Protein AF-A0A8X8CU84-F1 (afdb_monomer_lite)

Organism: Populus tomentosa (NCBI:txid118781)

Radius of gyration: 27.81 Å; chains: 1; bounding box: 82×47×59 Å

Sequence (126 aa):
MKGKLEPSESQKLIEEGKNLKEGLATLEEDLVKLTDELQMEAQCIPNMTLHMLRLEGKIVCSIEDSDQCLIGTAEIPVGGI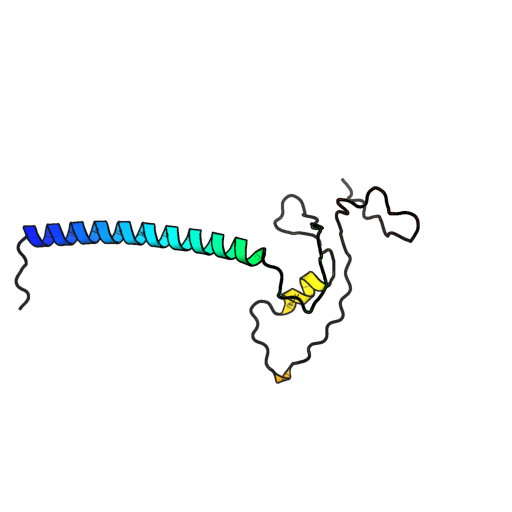HMDAILAESLQPLKYVAFSHCFRTEAGAADTATRYIIWLYSHAPN

InterPro domains:
  IPR002317 Serine-tRNA ligase, type1 [PTHR11778] (63-116)

pLDDT: mean 75.88, std 20.15, range [31.42, 96.94]

Secondary structure (DSSP, 8-state):
------HHHHHHHHHHHHHHHHHHHHHHHHHHHHHHHHHHHHHHSPP--SS--------PEEPTTSS-EE-SSTHHHHHTTTTT----GGGPSP------------TT-TTT--SS------PPP-

Foldseek 3Di:
DPDPPDPVVVVVVVVVVVVVVVVVVVVVVVVVVVVVVVVVVVVVDDDPDPPDDDDDDDWWADDPPDPDIDAQDPVVVVVCPQPVHDDDPVCPPDDDDDDDDHHGPPVPCVPPPDDDDDPDDDDDDD

Structure (mmCIF, N/CA/C/O backbone):
data_AF-A0A8X8CU84-F1
#
_entry.id   AF-A0A8X8CU84-F1
#
loop_
_atom_site.group_PDB
_atom_site.id
_atom_site.type_symbol
_atom_site.label_atom_id
_atom_site.label_alt_id
_atom_site.label_comp_id
_atom_site.label_asym_id
_atom_site.label_entity_id
_atom_site.label_seq_id
_atom_site.pdbx_PDB_ins_code
_atom_site.Cartn_x
_atom_site.Cartn_y
_atom_site.Cartn_z
_atom_site.occupancy
_atom_site.B_iso_or_equiv
_atom_site.auth_seq_id
_atom_site.auth_comp_id
_atom_site.auth_asym_id
_atom_site.auth_atom_id
_atom_site.pdbx_PDB_model_num
ATOM 1 N N . MET A 1 1 ? -45.843 -6.031 28.040 1.00 42.22 1 MET A N 1
ATOM 2 C CA . MET A 1 1 ? -45.932 -5.257 29.296 1.00 42.22 1 MET A CA 1
ATOM 3 C C . MET A 1 1 ? -44.626 -4.497 29.483 1.00 42.22 1 MET A C 1
ATOM 5 O O . MET A 1 1 ? -43.667 -5.077 29.964 1.00 42.22 1 MET A O 1
ATOM 9 N N . LYS A 1 2 ? -44.539 -3.242 29.024 1.00 46.50 2 LYS A N 1
ATOM 10 C CA . LYS A 1 2 ? -43.419 -2.360 29.382 1.00 46.50 2 LYS A CA 1
ATOM 11 C C . LYS A 1 2 ? -43.858 -1.603 30.630 1.00 46.50 2 LYS A C 1
ATOM 13 O O . LYS A 1 2 ? -44.641 -0.663 30.517 1.00 46.50 2 LYS A O 1
ATOM 18 N N . GLY A 1 3 ? -43.458 -2.082 31.807 1.00 54.84 3 GLY A N 1
ATOM 19 C CA . GLY A 1 3 ? -43.563 -1.274 33.019 1.00 54.84 3 GLY A CA 1
ATOM 20 C C . GLY A 1 3 ? -42.770 0.005 32.778 1.00 54.84 3 GLY A C 1
ATOM 21 O O . GLY A 1 3 ? -41.640 -0.069 32.297 1.00 54.84 3 GLY A O 1
ATOM 22 N N . LYS A 1 4 ? -43.383 1.173 32.991 1.00 58.41 4 LYS A N 1
ATOM 23 C CA . LYS A 1 4 ? -42.641 2.435 32.966 1.00 58.41 4 LYS A CA 1
ATOM 24 C C . LYS A 1 4 ? -41.597 2.329 34.078 1.00 58.41 4 LYS A C 1
ATOM 26 O O . LYS A 1 4 ? -41.986 2.236 35.236 1.00 58.41 4 LYS A O 1
ATOM 31 N N . LEU A 1 5 ? -40.320 2.246 33.703 1.00 61.66 5 LEU A N 1
ATOM 32 C CA . LEU A 1 5 ? -39.206 2.322 34.646 1.00 61.66 5 LEU A CA 1
ATOM 33 C C . LEU A 1 5 ? -39.359 3.597 35.475 1.00 61.66 5 LEU A C 1
ATOM 35 O O . LEU A 1 5 ? -39.779 4.631 34.944 1.00 61.66 5 LEU A O 1
ATOM 39 N N . GLU A 1 6 ? -39.023 3.515 36.759 1.00 70.00 6 GLU A N 1
ATOM 40 C CA . GLU A 1 6 ? -39.036 4.680 37.633 1.00 70.00 6 GLU A CA 1
ATOM 41 C C . GLU A 1 6 ? -38.159 5.792 37.017 1.00 70.00 6 GLU A C 1
ATOM 43 O O . GLU A 1 6 ? -37.102 5.499 36.436 1.00 70.00 6 GLU A O 1
ATOM 48 N N . PRO A 1 7 ? -38.555 7.077 37.107 1.00 70.88 7 PRO A N 1
ATOM 49 C CA . PRO A 1 7 ? -37.832 8.181 36.463 1.00 70.88 7 PRO A CA 1
ATOM 50 C C . PRO A 1 7 ? -36.348 8.240 36.861 1.00 70.88 7 PRO A C 1
ATOM 52 O O . PRO A 1 7 ? -35.498 8.612 36.056 1.00 70.88 7 PRO A O 1
ATOM 55 N N . SER A 1 8 ? -36.052 7.809 38.090 1.00 76.25 8 SER A N 1
ATOM 56 C CA . SER A 1 8 ? -34.713 7.675 38.676 1.00 76.25 8 SER A CA 1
ATOM 57 C C . SER A 1 8 ? -33.845 6.624 37.966 1.00 76.25 8 SER A C 1
ATOM 59 O O . SER A 1 8 ? -32.694 6.892 37.629 1.00 76.25 8 SER A O 1
ATOM 61 N N . GLU A 1 9 ? -34.390 5.439 37.683 1.00 78.31 9 GLU A N 1
ATOM 62 C CA . GLU A 1 9 ? -33.649 4.349 37.029 1.00 78.31 9 GLU A CA 1
ATOM 63 C C . GLU A 1 9 ? -33.384 4.667 35.557 1.00 78.31 9 GLU A C 1
ATOM 65 O O . GLU A 1 9 ? -32.310 4.380 35.032 1.00 78.31 9 GLU A O 1
ATOM 70 N N . SER A 1 10 ? -34.333 5.347 34.909 1.00 76.69 10 SER A N 1
ATOM 71 C CA . SER A 1 10 ? -34.168 5.820 33.533 1.00 76.69 10 SER A CA 1
ATOM 72 C C . SER A 1 10 ? -33.045 6.856 33.419 1.00 76.69 10 SER A C 1
ATOM 74 O O . SER A 1 10 ? -32.273 6.813 32.466 1.00 76.69 10 SER A O 1
ATOM 76 N N . GLN A 1 11 ? -32.916 7.766 34.391 1.00 81.12 11 GLN A N 1
ATOM 77 C CA . GLN A 1 11 ? -31.831 8.754 34.416 1.00 81.12 11 GLN A CA 1
ATOM 78 C C . GLN A 1 11 ? -30.457 8.103 34.606 1.00 81.12 11 GLN A C 1
ATOM 80 O O . GLN A 1 11 ? -29.533 8.454 33.876 1.00 81.12 11 GLN A O 1
ATOM 85 N N . LYS A 1 12 ? -30.342 7.110 35.500 1.00 86.06 12 LYS A N 1
ATOM 86 C CA . LYS A 1 12 ? -29.096 6.348 35.698 1.00 86.06 12 LYS A CA 1
ATOM 87 C C . LYS A 1 12 ? -28.650 5.630 34.425 1.00 86.06 12 LYS A C 1
ATOM 89 O O . LYS A 1 12 ? -27.505 5.770 34.018 1.00 86.06 12 LYS A O 1
ATOM 94 N N . LEU A 1 13 ? -29.569 4.936 33.750 1.00 85.81 13 LEU A N 1
ATOM 95 C CA . LEU A 1 13 ? -29.270 4.239 32.493 1.00 85.81 13 LEU A CA 1
ATOM 96 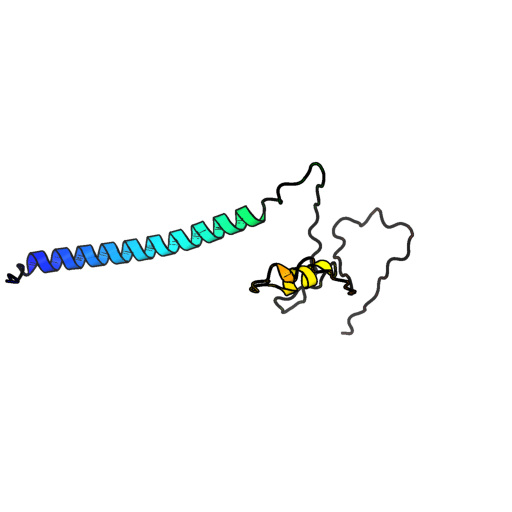C C . LEU A 1 13 ? -28.883 5.203 31.359 1.00 85.81 13 LEU A C 1
ATOM 98 O O . LEU A 1 13 ? -28.058 4.868 30.512 1.00 85.81 13 LEU A O 1
ATOM 102 N N . ILE A 1 14 ? -29.459 6.411 31.330 1.00 87.31 14 ILE A N 1
ATOM 103 C CA . ILE A 1 14 ? -29.078 7.453 30.364 1.00 87.31 14 ILE A CA 1
ATOM 104 C C . ILE A 1 14 ? -27.660 7.966 30.644 1.00 87.31 14 ILE A C 1
ATOM 106 O O . ILE A 1 14 ? -26.904 8.196 29.702 1.00 87.31 14 ILE A O 1
ATOM 110 N N . GLU A 1 15 ? -27.298 8.159 31.910 1.00 89.12 15 GLU A N 1
ATOM 111 C CA . GLU A 1 15 ? -25.960 8.600 32.313 1.00 89.12 15 GLU A CA 1
ATOM 112 C C . GLU A 1 15 ? -24.901 7.526 32.028 1.00 89.12 15 GLU A C 1
ATOM 114 O O . GLU A 1 15 ? -23.883 7.822 31.407 1.00 89.12 15 GLU A O 1
ATOM 119 N N . GLU A 1 16 ? -25.188 6.260 32.342 1.00 90.44 16 GLU A N 1
ATOM 120 C CA . GLU A 1 16 ? -24.347 5.121 31.955 1.00 90.44 16 GLU A CA 1
ATOM 121 C C . GLU A 1 16 ? -24.181 5.025 30.433 1.00 90.44 16 GLU A C 1
ATOM 123 O O . GLU A 1 16 ? -23.068 4.852 29.940 1.00 90.44 16 GLU A O 1
ATOM 128 N N . GLY A 1 17 ? -25.263 5.200 29.668 1.00 90.69 17 GLY A N 1
ATOM 129 C CA . GLY A 1 17 ? -25.213 5.198 28.205 1.00 90.69 17 GLY A CA 1
ATOM 130 C C . GLY A 1 17 ? -24.368 6.336 27.622 1.00 90.69 17 GLY A C 1
ATOM 131 O O . GLY A 1 17 ? -23.682 6.136 26.619 1.00 90.69 17 GLY A O 1
ATOM 132 N N . LYS A 1 18 ? -24.375 7.518 28.251 1.00 91.56 18 LYS A N 1
ATOM 133 C CA . LYS A 1 18 ? -23.493 8.633 27.869 1.00 91.56 18 LYS A CA 1
ATOM 134 C C . LYS A 1 18 ? -22.032 8.307 28.154 1.00 91.56 18 LYS A C 1
ATOM 136 O O . LYS A 1 18 ? -21.215 8.440 27.249 1.00 91.56 18 LYS A O 1
ATOM 141 N N . ASN A 1 19 ? -21.735 7.793 29.346 1.00 92.94 19 ASN A N 1
ATOM 142 C CA . ASN A 1 19 ? -20.377 7.408 29.729 1.00 92.94 19 ASN A CA 1
ATOM 143 C C . ASN A 1 19 ? -19.821 6.301 28.818 1.00 92.94 19 ASN A C 1
ATOM 145 O O . ASN A 1 19 ? -18.672 6.365 28.394 1.00 92.94 19 ASN A O 1
ATOM 149 N N . LEU A 1 20 ? -20.643 5.308 28.458 1.00 92.56 20 LEU A N 1
ATOM 150 C CA . LEU A 1 20 ? -20.257 4.256 27.513 1.00 92.56 20 LEU A CA 1
ATOM 151 C C . LEU A 1 20 ? -19.982 4.809 26.114 1.00 92.56 20 LEU A C 1
ATOM 153 O O . LEU A 1 20 ? -19.038 4.375 25.463 1.00 92.56 20 LEU A O 1
ATOM 157 N N . LYS A 1 21 ? -20.790 5.763 25.643 1.00 93.81 21 LYS A N 1
ATOM 158 C CA . LYS A 1 21 ? -20.585 6.394 24.337 1.00 93.81 21 LYS A CA 1
ATOM 159 C C . LYS A 1 21 ? -19.289 7.204 24.298 1.00 93.81 21 LYS A C 1
ATOM 161 O O . LYS A 1 21 ? -18.572 7.138 23.307 1.00 93.81 21 LYS A O 1
ATOM 166 N N . GLU A 1 22 ? -19.002 7.955 25.357 1.00 93.69 22 GLU A N 1
ATOM 167 C CA . GLU A 1 22 ? -17.742 8.690 25.493 1.00 93.69 22 GLU A CA 1
ATOM 168 C C . GLU A 1 22 ? -16.552 7.725 25.529 1.00 93.69 22 GLU A C 1
ATOM 170 O O . GLU A 1 22 ? -15.603 7.911 24.773 1.00 93.69 22 GLU A O 1
ATOM 175 N N . GLY A 1 23 ? -16.653 6.638 26.302 1.00 93.81 23 GLY A N 1
ATOM 176 C CA . GLY A 1 23 ? -15.632 5.589 26.348 1.00 93.81 23 GLY A CA 1
ATOM 177 C C . GLY A 1 23 ? -15.411 4.878 25.007 1.00 93.81 23 GLY A C 1
ATOM 178 O O . GLY A 1 23 ? -14.276 4.570 24.647 1.00 93.81 23 GLY A O 1
ATOM 179 N N . LEU A 1 24 ? -16.477 4.638 24.237 1.00 94.44 24 LEU A N 1
ATOM 180 C CA . LEU A 1 24 ? -16.372 4.076 22.888 1.00 94.44 24 LEU A CA 1
ATOM 181 C C . LEU A 1 24 ? -15.658 5.033 21.936 1.00 94.44 24 LEU A C 1
ATOM 183 O O . LEU A 1 24 ? -14.761 4.599 21.226 1.00 94.44 24 LEU A O 1
ATOM 187 N N . ALA A 1 25 ? -16.005 6.322 21.961 1.00 94.38 25 ALA A N 1
ATOM 188 C CA . ALA A 1 25 ? -15.356 7.318 21.114 1.00 94.38 25 ALA A CA 1
ATOM 189 C C . ALA A 1 25 ? -13.849 7.416 21.402 1.00 94.38 25 ALA A C 1
ATOM 191 O O . ALA A 1 25 ? -13.051 7.462 20.469 1.00 94.38 25 ALA A O 1
ATOM 192 N N . THR A 1 26 ? -13.450 7.378 22.679 1.00 95.81 26 THR A N 1
ATOM 193 C CA . THR A 1 26 ? -12.025 7.354 23.044 1.00 95.81 26 THR A CA 1
ATOM 194 C C . THR A 1 26 ? -11.335 6.079 22.569 1.00 95.81 26 THR A C 1
ATOM 196 O O . THR A 1 26 ? -10.229 6.139 22.045 1.00 95.81 26 THR A O 1
ATOM 199 N N . LEU A 1 27 ? -11.997 4.924 22.692 1.00 95.25 27 LEU A N 1
ATOM 200 C CA . LEU A 1 27 ? -11.415 3.646 22.288 1.00 95.25 27 LEU A CA 1
ATOM 201 C C . LEU A 1 27 ? -11.261 3.540 20.763 1.00 95.25 27 LEU A C 1
ATOM 203 O O . LEU A 1 27 ? -10.278 2.985 20.286 1.00 95.25 27 LEU A O 1
ATOM 207 N N . GLU A 1 28 ? -12.215 4.072 19.996 1.00 96.69 28 GLU A N 1
ATOM 208 C CA . GLU A 1 28 ? -12.130 4.148 18.534 1.00 96.69 28 GLU A CA 1
ATOM 209 C C . GLU A 1 28 ? -10.951 5.022 18.089 1.00 96.69 28 GLU A C 1
ATOM 211 O O . GLU A 1 28 ? -10.200 4.627 17.199 1.00 96.69 28 GLU A O 1
ATOM 216 N N . GLU A 1 29 ? -10.745 6.173 18.736 1.00 96.62 29 GLU A N 1
ATOM 217 C CA . GLU A 1 29 ? -9.605 7.049 18.452 1.00 96.62 29 GLU A CA 1
ATOM 218 C C . GLU A 1 29 ? -8.268 6.362 18.770 1.00 96.62 29 GLU A C 1
ATOM 220 O O . GLU A 1 29 ? -7.335 6.407 17.963 1.00 96.62 29 GLU A O 1
ATOM 225 N N . ASP A 1 30 ? -8.183 5.684 19.915 1.00 96.94 30 ASP A N 1
ATOM 226 C CA . ASP A 1 30 ? -6.985 4.947 20.319 1.00 96.94 30 ASP A CA 1
ATOM 227 C C . ASP A 1 30 ? -6.689 3.773 19.375 1.00 96.94 30 ASP A C 1
ATOM 229 O O . ASP A 1 30 ? -5.530 3.523 19.042 1.00 96.94 30 ASP A O 1
ATOM 233 N N . LEU A 1 31 ? -7.722 3.075 18.889 1.00 95.88 31 LEU A N 1
ATOM 234 C CA . LEU A 1 31 ? -7.559 2.001 17.908 1.00 95.88 31 LEU A CA 1
ATOM 235 C C . LEU A 1 31 ? -6.999 2.512 16.580 1.00 95.88 31 LEU A C 1
ATOM 237 O O . LEU A 1 31 ? -6.140 1.845 16.001 1.00 95.88 31 LEU A O 1
ATOM 241 N N . VAL A 1 32 ? -7.458 3.671 16.098 1.00 96.44 32 VAL A N 1
ATOM 242 C CA . VAL A 1 32 ? -6.931 4.281 14.865 1.00 96.44 32 VAL A CA 1
ATOM 243 C C . VAL A 1 32 ? -5.451 4.610 15.037 1.00 96.44 32 VAL A C 1
ATOM 245 O O . VAL A 1 32 ? -4.635 4.159 14.237 1.00 96.44 32 VAL A O 1
ATOM 248 N N . LYS A 1 33 ? -5.088 5.291 16.130 1.00 96.06 33 LYS A N 1
ATOM 249 C CA . LYS A 1 33 ? -3.690 5.637 16.430 1.00 96.06 33 LYS A CA 1
ATOM 250 C C . LYS A 1 33 ? -2.794 4.406 16.496 1.00 96.06 33 LYS A C 1
ATOM 252 O O . LYS A 1 33 ? -1.749 4.369 15.855 1.00 96.06 33 LYS A O 1
ATOM 257 N N . LEU A 1 34 ? -3.221 3.378 17.230 1.00 94.75 34 LEU A N 1
ATOM 258 C CA . LEU A 1 34 ? -2.432 2.159 17.386 1.00 94.75 34 LEU A CA 1
ATOM 259 C C . LEU A 1 34 ? -2.287 1.401 16.058 1.00 94.75 34 LEU A C 1
ATOM 261 O O . LEU A 1 34 ? -1.252 0.790 15.801 1.00 94.75 34 LEU A O 1
ATOM 265 N N . THR A 1 35 ? -3.314 1.443 15.207 1.00 94.75 35 THR A N 1
ATOM 266 C CA . THR A 1 35 ? -3.268 0.836 13.871 1.00 94.75 35 THR A CA 1
ATOM 267 C C . THR A 1 35 ? -2.280 1.570 12.968 1.00 94.75 35 THR A C 1
ATOM 269 O O . THR A 1 35 ? -1.497 0.915 12.281 1.00 94.75 35 THR A O 1
ATOM 272 N N . ASP A 1 36 ? -2.272 2.903 12.998 1.00 94.88 36 ASP A N 1
ATOM 273 C CA . ASP A 1 36 ? -1.335 3.717 12.222 1.00 94.88 36 ASP A CA 1
ATOM 274 C C . ASP A 1 36 ? 0.113 3.480 12.673 1.00 94.88 36 ASP A C 1
ATOM 276 O O . ASP A 1 36 ? 0.987 3.237 11.841 1.00 94.88 36 ASP A O 1
ATOM 280 N N . GLU A 1 37 ? 0.366 3.458 13.984 1.00 94.44 37 GLU A N 1
ATOM 281 C CA . GLU A 1 37 ? 1.685 3.146 14.550 1.00 94.44 37 GLU A CA 1
ATOM 282 C C . GLU A 1 37 ? 2.158 1.743 14.150 1.00 94.44 37 GLU A C 1
ATOM 284 O O . GLU A 1 37 ? 3.287 1.566 13.687 1.00 94.44 37 GLU A O 1
ATOM 289 N N . LEU A 1 38 ? 1.277 0.744 14.265 1.00 92.94 38 LEU A N 1
ATOM 290 C CA . LEU A 1 38 ? 1.582 -0.624 13.857 1.00 92.94 38 LEU A CA 1
ATOM 291 C C . LEU A 1 38 ? 1.903 -0.703 12.360 1.00 92.94 38 LEU A C 1
ATOM 293 O O . LEU A 1 38 ? 2.832 -1.408 11.969 1.00 92.94 38 LEU A O 1
ATOM 297 N N . GLN A 1 39 ? 1.156 0.019 11.524 1.00 91.31 39 GLN A N 1
ATOM 298 C CA . GLN A 1 39 ? 1.378 0.067 10.083 1.00 91.31 39 GLN A CA 1
ATOM 299 C C . GLN A 1 39 ? 2.710 0.746 9.737 1.00 91.31 39 GLN A C 1
ATOM 301 O O . GLN A 1 39 ? 3.426 0.262 8.859 1.00 91.31 39 GLN A O 1
ATOM 306 N N . MET A 1 40 ? 3.069 1.832 10.427 1.00 87.81 40 MET A N 1
ATOM 307 C CA . MET A 1 40 ? 4.359 2.504 10.248 1.00 87.81 40 MET A CA 1
ATOM 308 C C . MET A 1 40 ? 5.528 1.579 10.590 1.00 87.81 40 MET A C 1
ATOM 310 O O . MET A 1 40 ? 6.473 1.466 9.808 1.00 87.81 40 MET A O 1
ATOM 314 N N . GLU A 1 41 ? 5.450 0.868 11.714 1.00 86.69 41 GLU A N 1
ATOM 315 C CA . GLU A 1 41 ? 6.479 -0.100 12.101 1.00 86.69 41 GLU A CA 1
ATOM 316 C C . GLU A 1 41 ? 6.534 -1.286 11.131 1.00 86.69 41 GLU A C 1
ATOM 318 O O . GLU A 1 41 ? 7.617 -1.714 10.728 1.00 86.69 41 GLU A O 1
ATOM 323 N N . ALA A 1 42 ? 5.381 -1.780 10.670 1.00 84.94 42 ALA A N 1
ATOM 324 C CA . ALA A 1 42 ? 5.314 -2.862 9.692 1.00 84.94 42 ALA A CA 1
ATOM 325 C C . ALA A 1 42 ? 5.988 -2.500 8.356 1.00 84.94 42 ALA A C 1
ATOM 327 O O . ALA A 1 42 ? 6.630 -3.356 7.749 1.00 84.94 42 ALA A O 1
ATOM 328 N N . GLN A 1 43 ? 5.905 -1.241 7.910 1.00 80.06 43 GLN A N 1
ATOM 329 C CA . GLN A 1 43 ? 6.558 -0.765 6.680 1.00 80.06 43 GLN A CA 1
ATOM 330 C C . GLN A 1 43 ? 8.086 -0.693 6.781 1.00 80.06 43 GLN A C 1
ATOM 332 O O . GLN A 1 43 ? 8.774 -0.713 5.759 1.00 80.06 43 GLN A O 1
ATOM 337 N N . CYS A 1 44 ? 8.629 -0.638 7.997 1.00 81.44 44 CYS A N 1
ATOM 338 C CA . CYS A 1 44 ? 10.068 -0.691 8.238 1.00 81.44 44 CYS A CA 1
ATOM 339 C C . CYS A 1 44 ? 10.620 -2.124 8.192 1.00 81.44 44 CYS A C 1
ATOM 341 O O . CYS A 1 44 ? 11.836 -2.310 8.088 1.00 81.44 44 CYS A O 1
ATOM 343 N N . ILE A 1 45 ? 9.754 -3.142 8.274 1.00 84.50 45 ILE A N 1
ATOM 344 C CA . ILE A 1 45 ? 10.170 -4.543 8.261 1.00 84.50 45 ILE A CA 1
ATOM 345 C C . ILE A 1 45 ? 10.516 -4.945 6.820 1.00 84.50 45 ILE A C 1
ATOM 347 O O . ILE A 1 45 ? 9.643 -4.954 5.949 1.00 84.50 45 ILE A O 1
ATOM 351 N N . PRO A 1 46 ? 11.777 -5.313 6.531 1.00 80.88 46 PRO A N 1
ATOM 352 C CA . PRO A 1 46 ? 12.147 -5.776 5.204 1.00 80.88 46 PRO A CA 1
ATOM 353 C C . PRO A 1 46 ? 11.458 -7.108 4.897 1.00 80.88 46 PRO A C 1
ATOM 355 O O . PRO A 1 46 ? 11.251 -7.939 5.784 1.00 80.88 46 PRO A O 1
ATOM 358 N N . ASN A 1 47 ? 11.158 -7.345 3.619 1.00 79.50 47 ASN A N 1
ATOM 359 C CA . ASN A 1 47 ? 10.627 -8.633 3.185 1.00 79.50 4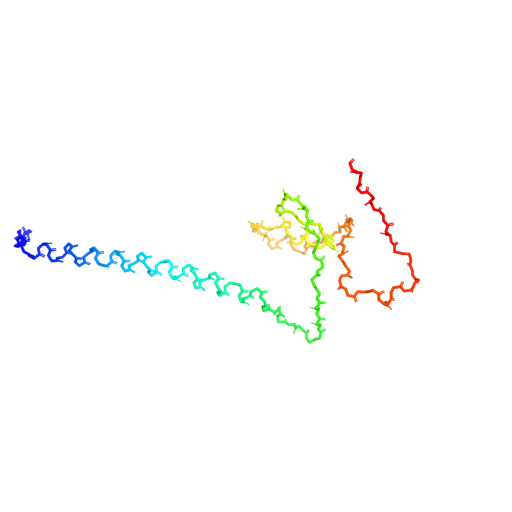7 ASN A CA 1
ATOM 360 C C . ASN A 1 47 ? 11.570 -9.778 3.606 1.00 79.50 47 ASN A C 1
ATOM 362 O O . ASN A 1 47 ? 12.796 -9.617 3.580 1.00 79.50 47 ASN A O 1
ATOM 366 N N . MET A 1 48 ? 11.006 -10.936 3.968 1.00 76.31 48 MET A N 1
ATOM 367 C CA . MET A 1 48 ? 11.779 -12.113 4.362 1.00 76.31 48 MET A CA 1
ATOM 368 C C . MET A 1 48 ? 12.638 -12.548 3.173 1.00 76.31 48 MET A C 1
ATOM 370 O O . MET A 1 48 ? 12.152 -13.091 2.182 1.00 76.31 48 MET A O 1
ATOM 374 N N . THR A 1 49 ? 13.924 -12.223 3.237 1.00 61.75 49 THR A N 1
ATOM 375 C CA . THR A 1 49 ? 14.850 -12.436 2.131 1.00 61.75 49 THR A CA 1
ATOM 376 C C . THR A 1 49 ? 15.162 -13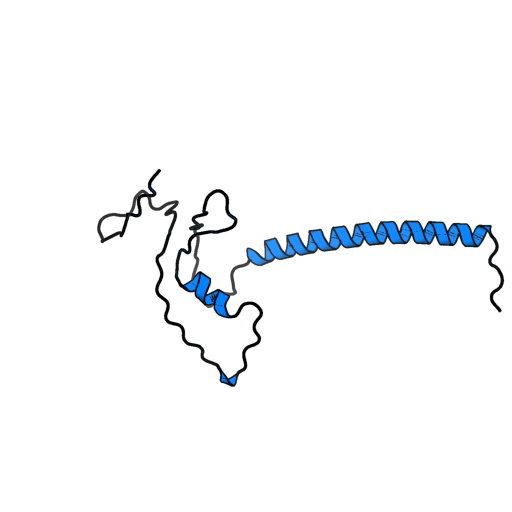.922 2.013 1.00 61.75 49 THR A C 1
ATOM 378 O O . THR A 1 49 ? 15.480 -14.588 2.999 1.00 61.75 49 THR A O 1
ATOM 381 N N . LEU A 1 50 ? 15.170 -14.435 0.781 1.00 45.50 50 LEU A N 1
ATOM 382 C CA . LEU A 1 50 ? 16.082 -15.526 0.450 1.00 45.50 50 LEU A CA 1
ATOM 383 C C . LEU A 1 50 ? 17.498 -15.006 0.752 1.00 45.50 50 LEU A C 1
ATOM 385 O O . LEU A 1 50 ? 17.809 -13.886 0.350 1.00 45.50 50 LEU A O 1
ATOM 389 N N . HIS A 1 51 ? 18.288 -15.764 1.524 1.00 37.00 51 HIS A N 1
ATOM 390 C CA . HIS A 1 51 ? 19.594 -15.366 2.069 1.00 37.00 51 HIS A CA 1
ATOM 391 C C . HIS A 1 51 ? 20.341 -14.351 1.180 1.00 37.00 51 HIS A C 1
ATOM 393 O O . HIS A 1 51 ? 20.711 -14.681 0.057 1.00 37.00 51 HIS A O 1
ATOM 399 N N . MET A 1 52 ? 20.645 -13.175 1.756 1.00 36.03 52 MET A N 1
ATOM 400 C CA . MET A 1 52 ? 21.661 -12.213 1.295 1.00 36.03 52 MET A CA 1
ATOM 401 C C . MET A 1 52 ? 21.195 -11.129 0.298 1.00 36.03 52 MET A C 1
ATOM 403 O O . MET A 1 52 ? 21.453 -11.227 -0.893 1.00 36.03 52 MET A O 1
ATOM 407 N N . LEU A 1 53 ? 20.620 -10.027 0.804 1.00 35.81 53 LEU A N 1
ATOM 408 C CA . LEU A 1 53 ? 20.713 -8.680 0.206 1.00 35.81 53 LEU A CA 1
ATOM 409 C C . LEU A 1 53 ? 20.350 -7.620 1.261 1.00 35.81 53 LEU A C 1
ATOM 411 O O . LEU A 1 53 ? 19.267 -7.657 1.837 1.00 35.81 53 LEU A O 1
ATOM 415 N N . ARG A 1 54 ? 21.266 -6.679 1.522 1.00 35.72 54 ARG A N 1
ATOM 416 C CA . ARG A 1 54 ? 21.033 -5.486 2.350 1.00 35.72 54 ARG A CA 1
ATOM 417 C C . ARG A 1 54 ? 21.074 -4.275 1.423 1.00 35.72 54 ARG A C 1
ATOM 419 O O . ARG A 1 54 ? 22.114 -4.011 0.827 1.00 35.72 54 ARG A O 1
ATOM 426 N N . LEU A 1 55 ? 19.952 -3.577 1.282 1.00 44.31 55 LEU A N 1
ATOM 427 C CA . LEU A 1 55 ? 19.872 -2.305 0.568 1.00 44.31 55 LEU A CA 1
ATOM 428 C C . LEU A 1 55 ? 19.638 -1.209 1.607 1.00 44.31 55 LEU A C 1
ATOM 430 O O . LEU A 1 55 ? 18.617 -1.211 2.285 1.00 44.31 55 LEU A O 1
ATOM 434 N N . GLU A 1 56 ? 20.599 -0.300 1.747 1.00 41.38 56 GLU A N 1
ATOM 435 C CA . GLU A 1 56 ? 20.444 0.930 2.523 1.00 41.38 56 GLU A CA 1
ATOM 436 C C . GLU A 1 56 ? 20.628 2.135 1.602 1.00 41.38 56 GLU A C 1
ATOM 438 O O . GLU A 1 56 ? 21.535 2.156 0.769 1.00 41.38 56 GLU A O 1
ATOM 443 N N . GLY A 1 57 ? 19.763 3.139 1.762 1.00 51.16 57 GLY A N 1
ATOM 444 C CA . GLY A 1 57 ? 19.873 4.429 1.086 1.00 51.16 57 GLY A CA 1
ATOM 445 C C . GLY A 1 57 ? 18.512 5.061 0.805 1.00 51.16 57 GLY A C 1
ATOM 446 O O . GLY A 1 57 ? 17.655 4.456 0.165 1.00 51.16 57 GLY A O 1
ATOM 447 N N . LYS A 1 58 ? 18.315 6.306 1.251 1.00 50.84 58 LYS A N 1
ATOM 448 C CA . LYS A 1 58 ? 17.163 7.135 0.868 1.00 50.84 58 LYS A CA 1
ATOM 449 C C . LYS A 1 58 ? 17.537 7.926 -0.387 1.00 50.84 58 LYS A C 1
ATOM 451 O O . LYS A 1 58 ? 18.434 8.759 -0.333 1.00 50.84 58 LYS A O 1
ATOM 456 N N . ILE A 1 59 ? 16.865 7.654 -1.509 1.00 60.41 59 ILE A N 1
ATOM 457 C CA . ILE A 1 59 ? 17.248 8.155 -2.850 1.00 60.41 59 ILE A CA 1
ATOM 458 C C . ILE A 1 59 ? 16.096 8.949 -3.518 1.00 60.41 59 ILE A C 1
ATOM 460 O O . ILE A 1 59 ? 16.017 9.054 -4.736 1.00 60.41 59 ILE A O 1
ATOM 464 N N . VAL A 1 60 ? 15.156 9.489 -2.737 1.00 71.50 60 VAL A N 1
ATOM 465 C CA . VAL A 1 60 ? 13.932 10.134 -3.259 1.00 71.50 60 VAL A CA 1
ATOM 466 C C . VAL A 1 60 ? 14.165 11.617 -3.570 1.00 71.50 60 VAL A C 1
ATOM 468 O O . VAL A 1 60 ? 14.624 12.352 -2.697 1.00 71.50 60 VAL A O 1
ATOM 471 N N . CYS A 1 61 ? 13.798 12.057 -4.780 1.00 74.69 61 CYS A N 1
ATOM 472 C CA . CYS A 1 61 ? 13.744 13.470 -5.178 1.00 74.69 61 CYS A CA 1
ATOM 473 C C . CYS A 1 61 ? 12.286 13.967 -5.150 1.00 74.69 61 CYS A C 1
ATOM 475 O O . CYS A 1 61 ? 11.477 13.480 -5.938 1.00 74.69 61 CYS A O 1
ATOM 477 N N . SER A 1 62 ? 11.944 14.929 -4.292 1.00 83.31 62 SER A N 1
ATOM 478 C CA . SER A 1 62 ? 10.596 15.527 -4.236 1.00 83.31 62 SER A CA 1
ATOM 479 C C . SER A 1 62 ? 10.483 16.767 -5.126 1.00 83.31 62 SER A C 1
ATOM 481 O O . SER A 1 62 ? 11.475 17.465 -5.330 1.00 83.31 62 SER A O 1
ATOM 483 N N . ILE A 1 63 ? 9.285 17.041 -5.645 1.00 82.69 63 ILE A N 1
ATOM 484 C CA . ILE A 1 63 ? 8.977 18.268 -6.391 1.00 82.69 63 ILE A CA 1
ATOM 485 C C . ILE A 1 63 ? 8.386 19.289 -5.413 1.00 82.69 63 ILE A C 1
ATOM 487 O O . ILE A 1 63 ? 7.424 18.981 -4.709 1.00 82.69 63 ILE A O 1
ATOM 491 N N . GLU A 1 64 ? 8.968 20.488 -5.368 1.00 83.38 64 GLU A N 1
ATOM 492 C CA . GLU A 1 64 ? 8.502 21.584 -4.510 1.00 83.38 64 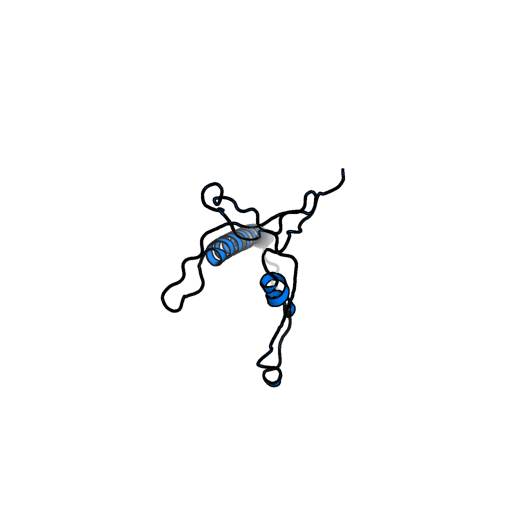GLU A CA 1
ATOM 493 C C . GLU A 1 64 ? 7.034 21.934 -4.805 1.00 83.38 64 GLU A C 1
ATOM 495 O O . GLU A 1 64 ? 6.583 21.855 -5.947 1.00 83.38 64 GLU A O 1
ATOM 500 N N . ASP A 1 65 ? 6.281 22.269 -3.755 1.00 83.94 65 ASP A N 1
ATOM 501 C CA . ASP A 1 65 ? 4.845 22.584 -3.811 1.00 83.94 65 ASP A CA 1
ATOM 502 C C . ASP A 1 65 ? 3.945 21.470 -4.387 1.00 83.94 65 ASP A C 1
ATOM 504 O O . ASP A 1 65 ? 2.854 21.733 -4.900 1.00 83.94 65 ASP A O 1
ATOM 508 N N . SER A 1 66 ? 4.364 20.203 -4.279 1.00 85.88 66 SER A N 1
ATOM 509 C CA . SER A 1 66 ? 3.539 19.056 -4.669 1.00 85.88 66 SER A CA 1
ATOM 510 C C . SER A 1 66 ? 3.761 17.821 -3.792 1.00 85.88 66 SER A C 1
ATOM 512 O O . SER A 1 66 ? 4.834 17.624 -3.226 1.00 85.88 66 SER A O 1
ATOM 514 N N . ASP A 1 67 ? 2.773 16.924 -3.776 1.00 86.75 67 ASP A N 1
ATOM 515 C CA . ASP A 1 67 ? 2.874 15.596 -3.150 1.00 86.75 67 ASP A CA 1
ATOM 516 C C . ASP A 1 67 ? 3.544 14.555 -4.074 1.00 86.75 67 ASP A C 1
ATOM 518 O O . ASP A 1 67 ? 3.349 13.347 -3.928 1.00 86.75 67 ASP A O 1
ATOM 522 N N . GLN A 1 68 ? 4.305 15.004 -5.078 1.00 83.62 68 GLN A N 1
ATOM 523 C CA . GLN A 1 68 ? 4.921 14.143 -6.086 1.00 83.62 68 GLN A CA 1
ATOM 524 C C . GLN A 1 68 ? 6.436 14.027 -5.902 1.00 83.62 68 GLN A C 1
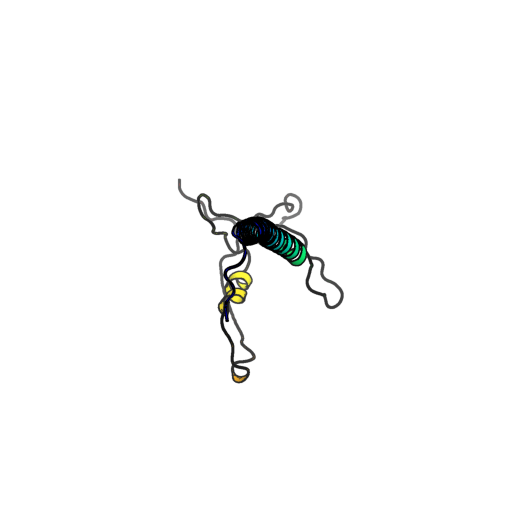ATOM 526 O O . GLN A 1 68 ? 7.132 14.956 -5.485 1.00 83.62 68 GLN A O 1
ATOM 531 N N . CYS A 1 69 ? 6.966 12.864 -6.276 1.00 85.94 69 CYS A N 1
ATOM 532 C CA . CYS A 1 69 ? 8.395 12.598 -6.317 1.00 85.94 69 CYS A CA 1
ATOM 533 C C . CYS A 1 69 ? 8.813 12.023 -7.674 1.00 85.94 69 CYS A C 1
ATOM 535 O O . CYS A 1 69 ? 8.045 11.346 -8.362 1.00 85.94 69 CYS A O 1
ATOM 537 N N . LEU A 1 70 ? 10.050 12.310 -8.074 1.00 85.81 70 LEU A N 1
ATOM 538 C CA . LEU A 1 70 ? 10.638 11.755 -9.283 1.00 85.81 70 LEU A CA 1
ATOM 539 C C . LEU A 1 70 ? 11.089 10.317 -9.030 1.00 85.81 70 LEU A C 1
ATOM 541 O O . LEU A 1 70 ? 11.685 9.993 -8.001 1.00 85.81 70 LEU A O 1
ATOM 545 N N . ILE A 1 71 ? 10.830 9.455 -10.007 1.00 84.06 71 ILE A N 1
ATOM 546 C CA . ILE A 1 71 ? 11.144 8.032 -9.914 1.00 84.06 71 ILE A CA 1
ATOM 547 C C . ILE A 1 71 ? 12.652 7.778 -10.071 1.00 84.06 71 ILE A C 1
ATOM 549 O O . ILE A 1 71 ? 13.307 8.299 -10.977 1.00 84.06 71 ILE A O 1
ATOM 553 N N . GLY A 1 72 ? 13.204 6.928 -9.202 1.00 82.50 72 GLY A N 1
ATOM 554 C CA . GLY A 1 72 ? 14.604 6.480 -9.270 1.00 82.50 72 GLY A CA 1
ATOM 555 C C . GLY A 1 72 ? 14.837 5.242 -10.148 1.00 82.50 72 GLY A C 1
ATOM 556 O O . GLY A 1 72 ? 15.986 4.834 -10.339 1.00 82.50 72 GLY A O 1
ATOM 557 N N . THR A 1 73 ? 13.756 4.628 -10.640 1.00 85.50 73 THR A N 1
ATOM 558 C CA . THR A 1 73 ? 13.719 3.470 -11.549 1.00 85.50 73 THR A CA 1
ATOM 559 C C . THR A 1 73 ? 12.316 3.330 -12.154 1.00 85.50 73 THR A C 1
ATOM 561 O O . THR A 1 73 ? 11.326 3.678 -11.505 1.00 85.50 73 THR A O 1
ATOM 564 N N . ALA A 1 74 ? 12.217 2.776 -13.366 1.00 88.12 74 ALA A N 1
ATOM 565 C CA . ALA A 1 74 ? 10.941 2.438 -14.005 1.00 88.12 74 ALA A CA 1
ATOM 566 C C . ALA A 1 74 ? 10.145 1.364 -13.234 1.00 88.12 74 ALA A C 1
ATOM 568 O O . ALA A 1 74 ? 8.949 1.208 -13.459 1.00 88.12 74 ALA A O 1
ATOM 569 N N . GLU A 1 75 ? 10.784 0.638 -12.313 1.00 87.94 75 GLU A N 1
ATOM 570 C CA . GLU A 1 75 ? 10.132 -0.362 -11.459 1.00 87.94 75 GLU A CA 1
ATOM 571 C C . GLU A 1 75 ? 9.038 0.241 -10.570 1.00 87.94 75 GLU A C 1
ATOM 573 O O . GLU A 1 75 ? 7.980 -0.363 -10.441 1.00 87.94 75 GLU A O 1
ATOM 578 N N . ILE A 1 76 ? 9.250 1.439 -10.009 1.00 88.25 76 ILE A N 1
ATOM 579 C CA . ILE A 1 76 ? 8.290 2.081 -9.095 1.00 88.25 76 ILE A CA 1
ATOM 580 C C . ILE A 1 76 ? 6.900 2.245 -9.740 1.00 88.25 76 ILE A C 1
ATOM 582 O O . ILE A 1 76 ? 5.929 1.731 -9.184 1.00 88.25 76 ILE A O 1
ATOM 586 N N . PRO A 1 77 ? 6.756 2.893 -10.915 1.00 88.56 77 PRO A N 1
ATOM 587 C CA . PRO A 1 77 ? 5.450 3.013 -11.557 1.00 88.56 77 PRO A CA 1
ATOM 588 C C . PRO A 1 77 ? 4.942 1.675 -12.102 1.00 88.56 77 PRO A C 1
ATOM 590 O O . PRO A 1 77 ? 3.740 1.435 -12.068 1.00 88.56 77 PRO A O 1
ATOM 593 N N . VAL A 1 78 ? 5.828 0.786 -12.573 1.00 90.00 78 VAL A N 1
ATOM 594 C CA . VAL A 1 78 ? 5.427 -0.539 -13.074 1.00 90.00 78 VAL A CA 1
ATOM 595 C C . VAL A 1 78 ? 4.820 -1.400 -11.965 1.00 90.00 78 VAL A C 1
ATOM 597 O O . VAL A 1 78 ? 3.808 -2.057 -12.199 1.00 90.00 78 VAL A O 1
ATOM 600 N N . GLY A 1 79 ? 5.382 -1.359 -10.755 1.00 86.31 79 GLY A N 1
ATOM 601 C CA . GLY A 1 79 ? 4.850 -2.059 -9.585 1.00 86.31 79 GLY A CA 1
ATOM 602 C C . GLY A 1 79 ? 3.454 -1.578 -9.178 1.00 86.31 79 GLY A C 1
ATOM 603 O O . GLY A 1 79 ? 2.672 -2.363 -8.651 1.00 86.31 79 GLY A O 1
ATOM 604 N N . GLY A 1 80 ? 3.114 -0.321 -9.479 1.00 88.00 80 GLY A N 1
ATOM 605 C CA . GLY A 1 80 ? 1.805 0.273 -9.200 1.00 88.00 80 GLY A CA 1
ATOM 606 C C . GLY A 1 80 ? 0.734 0.073 -10.280 1.00 88.00 80 GLY A C 1
ATOM 607 O O . GLY A 1 80 ? -0.411 0.438 -10.036 1.00 88.00 80 GLY A O 1
ATOM 608 N N . ILE A 1 81 ? 1.049 -0.501 -11.453 1.00 92.94 81 ILE A N 1
ATOM 609 C CA . ILE A 1 81 ? 0.108 -0.592 -12.599 1.00 92.94 81 ILE A CA 1
ATOM 610 C C . ILE A 1 81 ? -1.213 -1.288 -12.234 1.00 92.94 81 ILE A C 1
ATOM 612 O O . ILE A 1 81 ? -2.260 -0.929 -12.766 1.00 92.94 81 ILE A O 1
ATOM 616 N N . HIS A 1 82 ? -1.161 -2.278 -11.341 1.00 92.94 82 HIS A N 1
ATOM 617 C CA . HIS A 1 82 ? -2.320 -3.084 -10.932 1.00 92.94 82 HIS A CA 1
ATOM 618 C C . HIS A 1 82 ? -2.753 -2.819 -9.491 1.00 92.94 82 HIS A C 1
ATOM 620 O O . HIS A 1 82 ? -3.360 -3.690 -8.868 1.00 92.94 82 HIS A O 1
ATOM 626 N N . MET A 1 83 ? -2.422 -1.647 -8.942 1.00 92.62 83 MET A N 1
ATOM 627 C CA . MET A 1 83 ? -2.945 -1.230 -7.642 1.00 92.62 83 MET A CA 1
ATOM 628 C C . MET A 1 83 ? -4.481 -1.299 -7.670 1.00 92.62 83 MET A C 1
ATOM 630 O O . MET A 1 83 ? -5.107 -0.882 -8.642 1.00 92.62 83 MET A O 1
ATOM 634 N N . ASP A 1 84 ? -5.068 -1.903 -6.637 1.00 94.88 84 ASP A N 1
ATOM 635 C CA . ASP A 1 84 ? -6.515 -2.124 -6.483 1.00 94.88 84 ASP A CA 1
ATOM 636 C C . ASP A 1 84 ? -7.195 -3.003 -7.556 1.00 94.88 84 ASP A C 1
ATOM 638 O O . ASP A 1 84 ? -8.424 -3.102 -7.599 1.00 94.88 84 ASP A O 1
ATOM 642 N N . ALA A 1 85 ? -6.427 -3.701 -8.400 1.00 92.31 85 ALA A N 1
ATOM 643 C CA . ALA A 1 85 ? -6.960 -4.616 -9.408 1.00 92.31 85 ALA A CA 1
ATOM 644 C C . ALA A 1 85 ? -6.888 -6.090 -8.965 1.00 92.31 85 ALA A C 1
ATOM 646 O O . ALA A 1 85 ? -5.883 -6.557 -8.431 1.00 92.31 85 ALA A O 1
ATOM 647 N N . ILE A 1 86 ? -7.940 -6.865 -9.263 1.00 93.69 86 ILE A N 1
ATOM 648 C CA . ILE A 1 86 ? -7.940 -8.330 -9.113 1.00 93.69 86 ILE A CA 1
ATOM 649 C C . ILE A 1 86 ? -7.596 -8.956 -10.467 1.00 93.69 86 ILE A C 1
ATOM 651 O O . ILE A 1 86 ? -8.360 -8.847 -11.427 1.00 93.69 86 ILE A O 1
ATOM 655 N N . LEU A 1 87 ? -6.450 -9.632 -10.549 1.00 91.56 87 LEU A N 1
ATOM 656 C CA . LEU A 1 87 ? -5.981 -10.280 -11.773 1.00 91.56 87 LEU A CA 1
ATOM 657 C C . LEU A 1 87 ? -6.441 -11.739 -11.847 1.00 91.56 87 LEU A C 1
ATOM 659 O O . LEU A 1 87 ? -6.275 -12.506 -10.900 1.00 91.56 87 LEU A O 1
ATOM 663 N N . ALA A 1 88 ? -6.970 -12.145 -13.002 1.00 93.69 88 ALA A N 1
ATOM 664 C CA . ALA A 1 88 ? -7.282 -13.545 -13.269 1.00 93.69 88 ALA A CA 1
ATOM 665 C C . ALA A 1 88 ? -5.994 -14.369 -13.432 1.00 93.69 88 ALA A C 1
ATOM 667 O O . ALA A 1 88 ? -5.063 -13.943 -14.116 1.00 93.69 88 ALA A O 1
ATOM 668 N N . GLU A 1 89 ? -5.965 -15.583 -12.880 1.00 92.88 89 GLU A N 1
ATOM 669 C CA . GLU A 1 89 ? -4.803 -16.487 -12.940 1.00 92.88 89 GLU A CA 1
ATOM 670 C C . GLU A 1 89 ? -4.339 -16.756 -14.381 1.00 92.88 89 GLU A C 1
ATOM 672 O O . GLU A 1 89 ? -3.146 -16.757 -14.667 1.00 92.88 89 GLU A O 1
ATOM 677 N N . SER A 1 90 ? -5.285 -16.857 -15.322 1.00 94.00 90 SER A N 1
ATOM 678 C CA . SER A 1 90 ? -5.008 -17.051 -16.754 1.00 94.00 90 SER A CA 1
ATOM 679 C C . SER A 1 90 ? -4.161 -15.953 -17.415 1.00 94.00 90 SER A C 1
ATOM 681 O O . SER A 1 90 ? -3.628 -16.172 -18.499 1.00 94.00 90 SER A O 1
ATOM 683 N N . LEU A 1 91 ? -4.048 -14.771 -16.797 1.00 90.19 91 LEU A N 1
ATOM 684 C CA . LEU A 1 91 ? -3.245 -13.658 -17.314 1.00 90.19 91 LEU A CA 1
ATOM 685 C C . LEU A 1 91 ? -1.766 -13.757 -16.903 1.00 90.19 91 LEU A C 1
ATOM 687 O O . LEU A 1 91 ? -0.947 -12.966 -17.367 1.00 90.19 91 LEU A O 1
ATOM 691 N N . GLN A 1 92 ? -1.410 -14.700 -16.029 1.00 89.19 92 GLN A N 1
ATOM 692 C CA . GLN A 1 92 ? -0.054 -14.861 -15.514 1.00 89.19 92 GLN A CA 1
ATOM 693 C C . GLN A 1 92 ? 0.761 -15.834 -16.394 1.00 89.19 92 GLN A C 1
ATOM 695 O O . GLN A 1 92 ? 0.215 -16.828 -16.873 1.00 89.19 92 GLN A O 1
ATOM 700 N N . PRO A 1 93 ? 2.076 -15.607 -16.603 1.00 91.44 93 PRO A N 1
ATOM 701 C CA . PRO A 1 93 ? 2.889 -14.516 -16.065 1.00 91.44 93 PRO A CA 1
ATOM 702 C C . PRO A 1 93 ? 2.778 -13.223 -16.889 1.00 91.44 93 PRO A C 1
ATOM 704 O O . PRO A 1 93 ? 3.009 -13.221 -18.100 1.00 91.44 93 PRO A O 1
ATOM 707 N N . LEU A 1 94 ? 2.533 -12.100 -16.211 1.00 91.19 94 LEU A N 1
ATOM 708 C CA . LEU A 1 94 ? 2.631 -10.770 -16.813 1.00 91.19 94 LEU A CA 1
ATOM 709 C C . LEU A 1 94 ? 4.103 -10.367 -16.934 1.00 91.19 94 LEU A C 1
ATOM 711 O O . LEU A 1 94 ? 4.871 -10.482 -15.979 1.00 91.19 94 LEU A O 1
ATOM 715 N N . LYS A 1 95 ? 4.504 -9.895 -18.115 1.00 93.31 95 LYS A N 1
ATOM 716 C CA . LYS A 1 95 ? 5.877 -9.463 -18.395 1.00 93.31 95 LYS A CA 1
ATOM 717 C C . LYS A 1 95 ? 5.863 -8.017 -18.861 1.00 93.31 95 LYS A C 1
ATOM 719 O O . LYS A 1 95 ? 5.230 -7.705 -19.866 1.00 93.31 95 LYS A O 1
ATOM 724 N N . TYR A 1 96 ? 6.590 -7.167 -18.146 1.00 93.12 96 TYR A N 1
ATOM 725 C CA . TYR A 1 96 ? 6.700 -5.745 -18.442 1.00 93.12 96 TYR A CA 1
ATOM 726 C C . TYR A 1 96 ? 8.113 -5.393 -18.885 1.00 93.12 96 TYR A C 1
ATOM 728 O O . TYR A 1 96 ? 9.097 -5.870 -18.325 1.00 93.12 96 TYR A O 1
ATOM 736 N N . VAL A 1 97 ? 8.190 -4.528 -19.891 1.00 92.50 97 VAL A N 1
ATOM 737 C CA . VAL A 1 97 ? 9.406 -3.818 -20.279 1.00 92.50 97 VAL A CA 1
ATOM 738 C C . VAL A 1 97 ? 9.061 -2.342 -20.200 1.00 92.50 97 VAL A C 1
ATOM 740 O O . VAL A 1 97 ? 8.097 -1.902 -20.823 1.00 92.50 97 VAL A O 1
ATOM 743 N N . ALA A 1 98 ? 9.823 -1.594 -19.413 1.00 88.31 98 ALA A N 1
ATOM 744 C CA . ALA A 1 98 ? 9.597 -0.174 -19.207 1.00 88.31 98 ALA A CA 1
ATOM 745 C C . ALA A 1 98 ? 10.907 0.597 -19.352 1.00 88.31 98 ALA A C 1
ATOM 747 O O . ALA A 1 98 ? 11.983 0.098 -19.023 1.00 88.31 98 ALA A O 1
ATOM 748 N N . PHE A 1 99 ? 10.790 1.822 -19.852 1.00 92.50 99 PHE A N 1
ATOM 749 C CA . PHE A 1 99 ? 11.891 2.757 -20.012 1.00 92.50 99 PHE A CA 1
ATOM 750 C C . PHE A 1 99 ? 11.463 4.106 -19.439 1.00 92.50 99 PHE A C 1
ATOM 752 O O . PHE A 1 99 ? 10.389 4.607 -19.773 1.00 92.50 99 PHE A O 1
ATOM 759 N N . SER A 1 100 ? 12.288 4.683 -18.570 1.00 85.38 100 SER A N 1
ATOM 760 C CA . SER A 1 100 ? 12.038 5.987 -17.963 1.00 85.38 100 SER A CA 1
ATOM 761 C C . SER A 1 100 ? 13.344 6.721 -17.683 1.00 85.38 100 SER A C 1
ATOM 763 O O . SER A 1 100 ? 14.413 6.114 -17.610 1.00 85.38 100 SER A O 1
ATOM 765 N N . HIS A 1 101 ? 13.243 8.032 -17.472 1.00 88.75 101 HIS A N 1
ATOM 766 C CA . HIS A 1 101 ? 14.310 8.783 -16.818 1.00 88.75 101 HIS A CA 1
ATOM 767 C C . HIS A 1 101 ? 14.392 8.361 -15.342 1.00 88.75 101 HIS A C 1
ATOM 769 O O . HIS A 1 101 ? 13.365 8.050 -14.732 1.00 88.75 101 HIS A O 1
ATOM 775 N N . CYS A 1 102 ? 15.605 8.330 -14.788 1.00 85.25 102 CYS A N 1
ATOM 776 C CA . CYS A 1 102 ? 15.871 7.894 -13.418 1.00 85.25 102 CYS A CA 1
ATOM 777 C C . CYS A 1 102 ? 16.563 9.022 -12.652 1.00 85.25 102 CYS A C 1
ATOM 779 O O . CYS A 1 102 ? 17.676 9.408 -13.003 1.00 85.25 102 CYS A O 1
ATOM 781 N N . PHE A 1 103 ? 15.919 9.523 -11.601 1.00 82.75 103 PHE A N 1
ATOM 782 C CA . PHE A 1 103 ? 16.432 10.615 -10.776 1.00 82.75 103 PHE A CA 1
ATOM 783 C C . PHE A 1 103 ? 16.878 10.075 -9.415 1.00 82.75 103 PHE A C 1
ATOM 785 O O . PHE A 1 103 ? 16.134 9.346 -8.761 1.00 82.75 103 PHE A O 1
ATOM 792 N N . ARG A 1 104 ? 18.106 10.398 -8.994 1.00 80.38 104 ARG A N 1
ATOM 793 C CA . ARG A 1 104 ? 18.678 9.963 -7.713 1.00 80.38 104 ARG A CA 1
ATOM 794 C C . ARG A 1 104 ? 19.366 11.135 -7.025 1.00 80.38 104 ARG A C 1
ATOM 796 O O . ARG A 1 104 ? 20.096 11.872 -7.675 1.00 80.38 104 ARG A O 1
ATOM 803 N N . THR A 1 105 ? 19.161 11.285 -5.718 1.00 70.00 105 THR A N 1
ATOM 804 C CA . THR A 1 105 ? 19.761 12.371 -4.921 1.00 70.00 105 THR A CA 1
ATOM 805 C C . THR A 1 105 ? 21.238 12.150 -4.571 1.00 70.00 105 THR A C 1
ATOM 807 O O . THR A 1 105 ? 21.868 13.069 -4.063 1.00 70.00 105 THR A O 1
ATOM 810 N N . GLU A 1 106 ? 21.787 10.950 -4.815 1.00 67.00 106 GLU A N 1
ATOM 811 C CA . GLU A 1 106 ? 23.183 10.550 -4.528 1.00 67.00 106 GLU A CA 1
ATOM 812 C C . GLU A 1 106 ? 23.736 11.028 -3.168 1.00 67.00 106 GLU A C 1
ATOM 814 O O . GLU A 1 106 ? 24.924 11.318 -3.011 1.00 67.00 106 GLU A O 1
ATOM 819 N N . ALA A 1 107 ? 22.878 11.062 -2.143 1.00 57.34 107 ALA A N 1
ATOM 820 C CA . ALA A 1 107 ? 23.286 11.363 -0.779 1.00 57.34 107 ALA A CA 1
ATOM 821 C C . ALA A 1 107 ? 24.261 10.276 -0.279 1.00 57.34 107 ALA A C 1
ATOM 823 O O . ALA A 1 107 ? 23.846 9.166 0.049 1.00 57.34 107 ALA A O 1
ATOM 824 N N . GLY A 1 108 ? 25.563 10.590 -0.258 1.00 54.97 108 GLY A N 1
ATOM 825 C CA . GLY A 1 108 ? 26.633 9.708 0.231 1.00 54.97 108 GLY A CA 1
ATOM 826 C C . GLY A 1 108 ? 27.680 9.258 -0.801 1.00 54.97 108 GLY A C 1
ATOM 827 O O . GLY A 1 108 ? 28.622 8.572 -0.417 1.00 54.97 108 GLY A O 1
ATOM 828 N N . ALA A 1 109 ? 27.576 9.647 -2.079 1.00 54.62 109 ALA A N 1
ATOM 829 C CA . ALA A 1 109 ? 28.498 9.204 -3.143 1.00 54.62 109 ALA A CA 1
ATOM 830 C C . ALA A 1 109 ? 29.632 10.199 -3.486 1.00 54.62 109 ALA A C 1
ATOM 832 O O . ALA A 1 109 ? 30.316 10.031 -4.498 1.00 54.62 109 ALA A O 1
ATOM 833 N N . ALA A 1 110 ? 29.847 11.225 -2.652 1.00 54.16 110 ALA A N 1
ATOM 834 C CA . ALA A 1 110 ? 30.724 12.364 -2.957 1.00 54.16 110 ALA A CA 1
ATOM 835 C C . ALA A 1 110 ? 32.181 11.985 -3.310 1.00 54.16 110 ALA A C 1
ATOM 837 O O . ALA A 1 110 ? 32.804 12.683 -4.104 1.00 54.16 110 ALA A O 1
ATOM 838 N N . ASP A 1 111 ? 32.694 10.858 -2.801 1.00 53.03 111 ASP A N 1
ATOM 839 C CA . ASP A 1 111 ? 34.126 10.524 -2.886 1.00 53.03 111 ASP A CA 1
ATOM 840 C C . ASP A 1 111 ? 34.482 9.336 -3.807 1.00 53.03 111 ASP A C 1
ATOM 842 O O . ASP A 1 111 ? 35.643 8.934 -3.859 1.00 53.03 111 ASP A O 1
ATOM 846 N N . THR A 1 112 ? 33.539 8.746 -4.562 1.00 53.84 112 THR A N 1
ATOM 847 C CA . THR A 1 112 ? 33.829 7.525 -5.367 1.00 53.84 112 THR A CA 1
ATOM 848 C C . THR A 1 112 ? 33.470 7.566 -6.854 1.00 53.84 112 THR A C 1
ATOM 850 O O . THR A 1 112 ? 33.836 6.645 -7.588 1.00 53.84 112 THR A O 1
ATOM 853 N N . ALA A 1 113 ? 32.853 8.631 -7.367 1.00 51.62 113 ALA A N 1
ATOM 854 C CA . ALA A 1 113 ? 32.440 8.698 -8.772 1.00 51.62 113 ALA A CA 1
ATOM 855 C C . ALA A 1 113 ? 33.575 9.147 -9.722 1.00 51.62 113 ALA A C 1
ATOM 857 O O . ALA A 1 113 ? 33.519 10.206 -10.342 1.00 51.62 113 ALA A O 1
ATOM 858 N N . THR A 1 114 ? 34.628 8.334 -9.872 1.00 44.09 114 THR A N 1
ATOM 859 C CA . THR A 1 114 ? 35.638 8.537 -10.927 1.00 44.09 114 THR A CA 1
ATOM 860 C C . THR A 1 114 ? 35.334 7.661 -12.149 1.00 44.09 114 THR A C 1
ATOM 862 O O . THR A 1 114 ? 35.495 6.447 -12.094 1.00 44.09 114 THR A O 1
ATOM 865 N N . ARG A 1 115 ? 35.014 8.319 -13.276 1.00 46.38 115 ARG A N 1
ATOM 866 C CA . ARG A 1 115 ? 35.085 7.830 -14.674 1.00 46.38 115 ARG A CA 1
ATOM 867 C C . ARG A 1 115 ? 34.153 6.675 -15.082 1.00 46.38 115 ARG A C 1
ATOM 869 O O . ARG A 1 115 ? 34.647 5.579 -15.248 1.00 46.38 115 ARG A O 1
ATOM 876 N N . TYR A 1 116 ? 32.890 6.957 -15.409 1.00 33.75 116 TYR A N 1
ATOM 877 C CA . TYR A 1 116 ? 32.138 6.410 -16.565 1.00 33.75 116 TYR A CA 1
ATOM 878 C C . TYR A 1 116 ? 31.004 7.406 -16.891 1.00 33.75 116 TYR A C 1
ATOM 880 O O . TYR A 1 116 ? 30.760 8.299 -16.090 1.00 33.75 116 TYR A O 1
ATOM 888 N N . ILE A 1 117 ? 30.380 7.355 -18.073 1.00 48.84 117 ILE A N 1
ATOM 889 C CA . ILE A 1 117 ? 29.379 8.347 -18.525 1.00 48.84 117 ILE A CA 1
ATOM 890 C C . ILE A 1 117 ? 28.203 8.418 -17.530 1.00 48.84 117 ILE A C 1
ATOM 892 O O . ILE A 1 117 ? 27.334 7.550 -17.533 1.00 48.84 117 ILE A O 1
ATOM 896 N N . ILE A 1 118 ? 28.180 9.460 -16.697 1.00 49.22 118 ILE A N 1
ATOM 897 C CA . ILE A 1 118 ? 27.055 9.832 -15.835 1.00 49.22 118 ILE A CA 1
ATOM 898 C C . ILE A 1 118 ? 26.274 10.891 -16.616 1.00 49.22 118 ILE A C 1
ATOM 900 O O . ILE A 1 118 ? 26.792 11.979 -16.866 1.00 49.22 118 ILE A O 1
ATOM 904 N N . TRP A 1 119 ? 25.057 10.570 -17.061 1.00 40.75 119 TRP A N 1
ATOM 905 C CA . TRP A 1 119 ? 24.163 11.539 -17.705 1.00 40.75 119 TRP A CA 1
ATOM 906 C C . TRP A 1 119 ? 23.635 12.523 -16.654 1.00 40.75 119 TRP A C 1
ATOM 908 O O . TRP A 1 119 ? 22.529 12.387 -16.143 1.00 40.75 119 TRP A O 1
ATOM 918 N N . LEU A 1 120 ? 24.455 13.514 -16.317 1.00 41.53 120 LEU A N 1
ATOM 919 C CA . LEU A 1 120 ? 24.020 14.760 -15.699 1.00 41.53 120 LEU A CA 1
ATOM 920 C C . LEU A 1 120 ? 23.586 15.711 -16.818 1.00 41.53 120 LEU A C 1
ATOM 922 O O . LEU A 1 120 ? 24.357 15.923 -17.747 1.00 41.53 120 LEU A O 1
ATOM 926 N N . TYR A 1 121 ? 22.353 16.219 -16.735 1.00 35.28 121 TYR A N 1
ATOM 927 C CA . TYR A 1 121 ? 21.895 17.589 -17.036 1.00 35.28 121 TYR A CA 1
ATOM 928 C C . TYR A 1 121 ? 20.403 17.575 -17.408 1.00 35.28 121 TYR A C 1
ATOM 930 O O . TYR A 1 121 ? 20.023 17.189 -18.508 1.00 35.28 121 TYR A O 1
ATOM 938 N N . SER A 1 122 ? 19.563 18.106 -16.519 1.00 35.97 122 SER A N 1
ATOM 939 C CA . SER A 1 122 ? 18.412 18.901 -16.949 1.00 35.97 122 SER A CA 1
ATOM 940 C C . SER A 1 122 ? 18.400 20.159 -16.094 1.00 35.97 122 SER A C 1
ATOM 942 O O . SER A 1 122 ? 18.109 20.123 -14.903 1.00 35.97 122 SER A O 1
ATOM 944 N N . HIS A 1 123 ? 18.840 21.254 -16.701 1.00 34.75 123 HIS A N 1
ATOM 945 C CA . HIS A 1 123 ? 18.816 22.587 -16.120 1.00 34.75 123 HIS A CA 1
ATOM 946 C C . HIS A 1 123 ? 17.346 23.019 -16.046 1.00 34.75 123 HIS A C 1
ATOM 948 O O . HIS A 1 123 ? 16.685 23.082 -17.083 1.00 34.75 123 HIS A O 1
ATOM 954 N N . ALA A 1 124 ? 16.819 23.268 -14.848 1.00 31.42 124 ALA A N 1
ATOM 955 C CA . ALA A 1 124 ? 15.540 23.954 -14.706 1.00 31.42 124 ALA A CA 1
ATOM 956 C C . ALA A 1 124 ? 15.759 25.434 -15.080 1.00 31.42 124 ALA A C 1
ATOM 958 O O . ALA A 1 124 ? 16.653 26.059 -14.503 1.00 31.42 124 ALA A O 1
ATOM 959 N N . PRO A 1 125 ? 15.043 26.000 -16.067 1.00 41.28 125 PRO A N 1
ATOM 960 C CA . PRO A 1 125 ? 15.058 27.441 -16.273 1.00 41.28 125 PRO A CA 1
ATOM 961 C C . PRO A 1 125 ? 14.299 28.130 -15.129 1.00 41.28 125 PRO A C 1
ATOM 963 O O . PRO A 1 125 ? 13.239 27.653 -14.725 1.00 41.28 125 PRO A O 1
ATOM 966 N N . ASN A 1 126 ? 14.881 29.225 -14.625 1.00 40.50 126 ASN A N 1
ATOM 967 C CA . ASN A 1 126 ? 14.226 30.189 -13.732 1.00 40.50 126 ASN A CA 1
ATOM 968 C C . ASN A 1 126 ? 12.962 30.786 -14.362 1.00 40.50 126 ASN A C 1
ATOM 970 O O . ASN A 1 126 ? 12.973 30.984 -15.602 1.00 40.50 126 ASN A O 1
#